Protein AF-A0A4S4KEN2-F1 (afdb_monomer_lite)

Secondary structure (DSSP, 8-state):
--------HHHHHHHHHHHHHHT-HHHHHHHHHHHHHH---HHHHHHHHHHHT-GGGHHHHHHHHHH--

Organism: NCBI:txid98765

Radius of gyration: 13.08 Å; chains: 1; bounding box: 36×26×35 Å

Structure (mmCIF, N/CA/C/O backbone):
data_AF-A0A4S4KEN2-F1
#
_entry.id   AF-A0A4S4KEN2-F1
#
loop_
_atom_site.group_PDB
_atom_site.id
_atom_site.type_symbol
_atom_site.label_atom_id
_atom_site.label_alt_id
_atom_site.label_comp_id
_atom_site.label_asym_id
_atom_site.label_entity_id
_atom_site.label_seq_id
_atom_site.pdbx_PDB_ins_code
_atom_site.Cartn_x
_atom_site.Cartn_y
_atom_site.Cartn_z
_atom_site.occupancy
_atom_site.B_iso_or_equiv
_atom_site.auth_seq_id
_atom_site.auth_comp_id
_atom_site.auth_asym_id
_atom_site.auth_atom_id
_atom_site.pdbx_PDB_model_num
ATOM 1 N N . MET A 1 1 ? 22.209 17.045 -11.167 1.00 44.03 1 MET A N 1
ATOM 2 C CA . MET A 1 1 ? 21.869 16.373 -9.894 1.00 44.03 1 MET A CA 1
ATOM 3 C C . MET A 1 1 ? 20.370 16.506 -9.693 1.00 44.03 1 MET A C 1
ATOM 5 O O . MET A 1 1 ? 19.913 17.598 -9.384 1.00 44.03 1 MET A O 1
ATOM 9 N N . TYR A 1 2 ? 19.599 15.453 -9.973 1.00 51.53 2 TYR A N 1
ATOM 10 C CA . TYR A 1 2 ? 18.153 15.467 -9.743 1.00 51.53 2 TYR A CA 1
ATOM 11 C C . TYR A 1 2 ? 17.921 15.400 -8.230 1.00 51.53 2 TYR A C 1
ATOM 13 O O . TYR A 1 2 ? 18.028 14.337 -7.626 1.00 51.53 2 TYR A O 1
ATOM 21 N N . LYS A 1 3 ? 17.712 16.559 -7.603 1.00 48.78 3 LYS A N 1
ATOM 22 C CA . LYS A 1 3 ? 17.130 16.635 -6.262 1.00 48.78 3 LYS A CA 1
ATOM 23 C C . LYS A 1 3 ? 15.652 16.320 -6.448 1.00 48.78 3 LYS A C 1
ATOM 25 O O . LYS A 1 3 ? 14.999 17.114 -7.127 1.00 48.78 3 LYS A O 1
ATOM 30 N N . PRO A 1 4 ? 15.115 15.210 -5.921 1.00 57.38 4 PRO A N 1
ATOM 31 C CA . PRO A 1 4 ? 13.682 15.039 -5.987 1.00 57.38 4 PRO A CA 1
ATOM 32 C C . PRO A 1 4 ? 13.070 16.186 -5.181 1.00 57.38 4 PRO A C 1
ATOM 34 O O . PRO A 1 4 ? 13.440 16.425 -4.027 1.00 57.38 4 PRO A O 1
ATOM 37 N N . ALA A 1 5 ? 12.183 16.938 -5.834 1.00 60.81 5 ALA A N 1
ATOM 38 C CA . ALA A 1 5 ? 11.189 17.725 -5.128 1.00 60.81 5 ALA A CA 1
ATOM 39 C C . ALA A 1 5 ? 10.528 16.797 -4.103 1.00 60.81 5 ALA A C 1
ATOM 41 O O . ALA A 1 5 ? 10.401 15.603 -4.369 1.00 60.81 5 ALA A O 1
ATOM 42 N N . ILE A 1 6 ? 10.218 17.334 -2.925 1.00 60.41 6 ILE A N 1
ATOM 43 C CA . ILE A 1 6 ? 9.587 16.628 -1.804 1.00 60.41 6 ILE A CA 1
ATOM 44 C C . ILE A 1 6 ? 8.615 15.575 -2.349 1.00 60.41 6 ILE A C 1
ATOM 46 O O . ILE A 1 6 ? 7.598 15.941 -2.930 1.00 60.41 6 ILE A O 1
ATOM 50 N N . VAL A 1 7 ? 8.972 14.292 -2.224 1.00 66.75 7 VAL A N 1
ATOM 51 C CA . VAL A 1 7 ? 8.151 13.197 -2.751 1.00 66.75 7 VAL A CA 1
ATOM 52 C C . VAL A 1 7 ? 6.947 13.084 -1.830 1.00 66.75 7 VAL A C 1
ATOM 54 O O . VAL A 1 7 ? 7.066 12.621 -0.692 1.00 66.75 7 VAL A O 1
ATOM 57 N N . ILE A 1 8 ? 5.812 13.594 -2.294 1.00 84.19 8 ILE A N 1
ATOM 58 C CA . ILE A 1 8 ? 4.560 13.610 -1.541 1.00 84.19 8 ILE A CA 1
ATOM 59 C C . ILE A 1 8 ? 3.891 12.236 -1.618 1.00 84.19 8 ILE A C 1
ATOM 61 O O . ILE A 1 8 ? 4.194 11.428 -2.495 1.00 84.19 8 ILE A O 1
ATOM 65 N N . LEU A 1 9 ? 2.975 11.947 -0.692 1.00 89.69 9 LEU A N 1
ATOM 66 C CA . LEU A 1 9 ? 2.266 10.663 -0.632 1.00 89.69 9 LEU A CA 1
ATOM 67 C C . LEU A 1 9 ? 1.689 10.234 -1.996 1.00 89.69 9 LEU A C 1
ATOM 69 O O . LEU A 1 9 ? 1.762 9.059 -2.356 1.00 89.69 9 LEU A O 1
ATOM 73 N N . ASP A 1 10 ? 1.167 11.185 -2.771 1.00 91.00 10 ASP A N 1
ATOM 74 C CA . ASP A 1 10 ? 0.597 10.928 -4.095 1.00 91.00 10 ASP A CA 1
ATOM 75 C C . ASP A 1 10 ? 1.635 10.418 -5.107 1.00 91.00 10 ASP A C 1
ATOM 77 O O . ASP A 1 10 ? 1.322 9.533 -5.908 1.00 91.00 10 ASP A O 1
ATOM 81 N N . ASP A 1 11 ? 2.884 10.887 -5.031 1.00 92.81 11 ASP A N 1
ATOM 82 C CA . ASP A 1 11 ? 3.975 10.409 -5.886 1.00 92.81 11 ASP A CA 1
ATOM 83 C C . ASP A 1 11 ? 4.313 8.952 -5.570 1.00 92.81 11 ASP A C 1
ATOM 85 O O . ASP A 1 11 ? 4.513 8.136 -6.474 1.00 92.81 11 ASP A O 1
ATOM 89 N N . TRP A 1 12 ? 4.321 8.586 -4.285 1.00 94.75 12 TRP A N 1
ATOM 90 C CA . TRP A 1 12 ? 4.519 7.197 -3.882 1.00 94.75 12 TRP A CA 1
ATOM 91 C C . TRP A 1 12 ? 3.360 6.306 -4.321 1.00 94.75 12 TRP A C 1
ATOM 93 O O . TRP A 1 12 ? 3.593 5.185 -4.772 1.00 94.75 12 TRP A O 1
ATOM 103 N N . ILE A 1 13 ? 2.117 6.793 -4.260 1.00 94.31 13 ILE A N 1
ATOM 104 C CA . ILE A 1 13 ? 0.949 6.066 -4.777 1.00 94.31 13 ILE A CA 1
ATOM 105 C C . ILE A 1 13 ? 1.057 5.884 -6.299 1.00 94.31 13 ILE A C 1
ATOM 107 O O . ILE A 1 13 ? 0.740 4.805 -6.810 1.00 94.31 13 ILE A O 1
ATOM 111 N N . ALA A 1 14 ? 1.532 6.897 -7.028 1.00 94.50 14 ALA A N 1
ATOM 112 C CA . ALA A 1 14 ? 1.794 6.795 -8.461 1.00 94.50 14 ALA A CA 1
ATOM 113 C C . ALA A 1 14 ? 2.899 5.766 -8.758 1.00 94.50 14 ALA A C 1
ATOM 115 O O . ALA A 1 14 ? 2.708 4.891 -9.607 1.00 94.50 14 ALA A O 1
ATOM 116 N N . LEU A 1 15 ? 4.011 5.796 -8.015 1.00 95.00 15 LEU A N 1
ATOM 117 C CA . LEU A 1 15 ? 5.094 4.813 -8.117 1.00 95.00 15 LEU A CA 1
ATOM 118 C C . LEU A 1 15 ? 4.621 3.395 -7.794 1.00 95.00 15 LEU A C 1
ATOM 120 O O . LEU A 1 15 ? 4.972 2.458 -8.514 1.00 95.00 15 LEU A O 1
ATOM 124 N N . LEU A 1 16 ? 3.787 3.222 -6.768 1.00 95.94 16 LEU A N 1
ATOM 125 C CA . LEU A 1 16 ? 3.173 1.940 -6.432 1.00 95.94 16 LEU A CA 1
ATOM 126 C C . LEU A 1 16 ? 2.302 1.433 -7.589 1.00 95.94 16 LEU A C 1
ATOM 128 O O . LEU A 1 16 ? 2.405 0.270 -7.974 1.00 95.94 16 LEU A O 1
ATOM 132 N N . SER A 1 17 ? 1.489 2.301 -8.190 1.00 96.31 17 SER A N 1
ATOM 133 C CA . SER A 1 17 ? 0.648 1.950 -9.339 1.00 96.31 17 SER A CA 1
ATOM 134 C C . SER A 1 17 ? 1.476 1.478 -10.539 1.00 96.31 17 SER A C 1
ATOM 136 O O . SER A 1 17 ? 1.227 0.40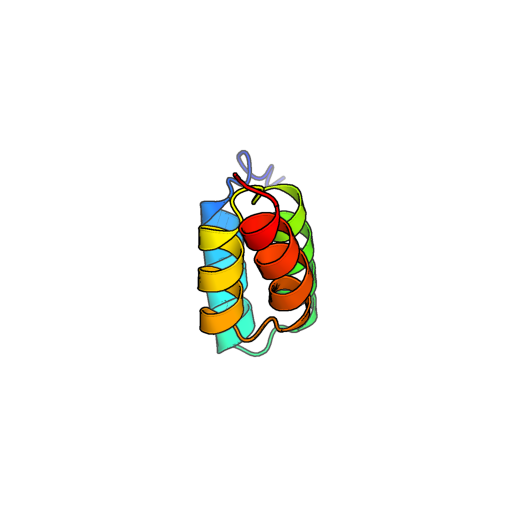2 -11.090 1.00 96.31 17 SER A O 1
ATOM 138 N N . ILE A 1 18 ? 2.508 2.242 -10.907 1.00 96.44 18 ILE A N 1
ATOM 139 C CA . ILE A 1 18 ? 3.389 1.936 -12.040 1.00 96.44 18 ILE A CA 1
ATOM 140 C C . ILE A 1 18 ? 4.159 0.639 -11.774 1.00 96.44 18 ILE A C 1
ATOM 142 O O . ILE A 1 18 ? 4.115 -0.283 -12.584 1.00 96.44 18 ILE A O 1
ATOM 146 N N . SER A 1 19 ? 4.821 0.530 -10.623 1.00 96.69 19 SER A N 1
ATOM 147 C CA . SER A 1 19 ? 5.616 -0.653 -10.275 1.00 96.69 19 SER A CA 1
ATOM 148 C C . SER A 1 19 ? 4.781 -1.931 -10.200 1.00 96.69 19 SER A C 1
ATOM 150 O O . SER A 1 19 ? 5.241 -2.977 -10.643 1.00 96.69 19 SER A O 1
ATOM 152 N N . THR A 1 20 ? 3.531 -1.849 -9.736 1.00 95.12 20 THR A N 1
ATOM 153 C CA . THR A 1 20 ? 2.595 -2.987 -9.740 1.00 95.12 20 THR A CA 1
ATOM 154 C C . THR A 1 20 ? 2.215 -3.401 -11.159 1.00 95.12 20 THR A C 1
ATOM 156 O O . THR A 1 20 ? 2.148 -4.588 -11.458 1.00 95.12 20 THR A O 1
ATOM 159 N N . ARG A 1 21 ? 1.979 -2.431 -12.051 1.00 95.62 21 ARG A N 1
ATOM 160 C CA . ARG A 1 21 ? 1.570 -2.690 -13.438 1.00 95.62 21 ARG A CA 1
ATOM 161 C C . ARG A 1 21 ? 2.685 -3.298 -14.286 1.00 95.62 21 ARG A C 1
ATOM 163 O O . ARG A 1 21 ? 2.403 -4.133 -15.138 1.00 95.62 21 ARG A O 1
ATOM 170 N N . TYR A 1 22 ? 3.919 -2.854 -14.072 1.00 96.31 22 TYR A N 1
ATOM 171 C CA . TYR A 1 22 ? 5.089 -3.273 -14.850 1.00 96.31 22 TYR A CA 1
ATOM 172 C C . TYR A 1 22 ? 5.966 -4.307 -14.130 1.00 96.31 22 TYR A C 1
ATOM 174 O O . TYR A 1 22 ? 7.021 -4.659 -14.645 1.00 96.31 22 TYR A O 1
ATOM 182 N N . VAL A 1 23 ? 5.524 -4.813 -12.971 1.00 93.19 23 VAL A N 1
ATOM 183 C CA . VAL A 1 23 ? 6.215 -5.852 -12.183 1.00 93.19 23 VAL A CA 1
ATOM 184 C C . VA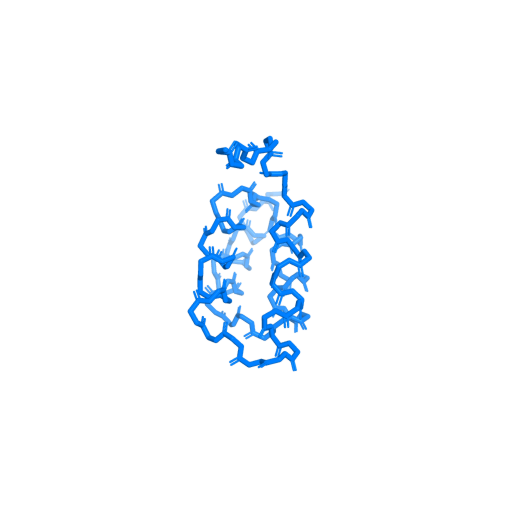L A 1 23 ? 7.640 -5.427 -11.789 1.00 93.19 23 VAL A C 1
ATOM 186 O O . VAL A 1 23 ? 8.613 -6.165 -11.905 1.00 93.19 23 VAL A O 1
ATOM 189 N N . PHE A 1 24 ? 7.782 -4.181 -11.333 1.00 96.44 24 PHE A N 1
ATOM 190 C CA . PHE A 1 24 ? 9.032 -3.673 -10.767 1.00 96.44 24 PHE A CA 1
ATOM 191 C C . PHE A 1 24 ? 9.057 -3.906 -9.260 1.00 96.44 24 PHE A C 1
ATOM 193 O O . PHE A 1 24 ? 8.848 -2.975 -8.478 1.00 96.44 24 PHE A O 1
ATOM 200 N N . ASP A 1 25 ? 9.333 -5.145 -8.858 1.00 94.69 25 ASP A N 1
ATOM 201 C CA . ASP A 1 25 ? 9.204 -5.603 -7.468 1.00 94.69 25 ASP A CA 1
ATOM 202 C C . ASP A 1 25 ? 9.971 -4.723 -6.476 1.00 94.69 25 ASP A C 1
ATOM 204 O O . ASP A 1 25 ? 9.402 -4.238 -5.502 1.00 94.69 25 ASP A O 1
ATOM 208 N N . ARG A 1 26 ? 11.228 -4.385 -6.786 1.00 96.25 26 ARG A N 1
ATOM 209 C CA . ARG A 1 26 ? 12.055 -3.544 -5.907 1.00 96.25 26 ARG A CA 1
ATOM 210 C C . ARG A 1 26 ? 11.490 -2.133 -5.711 1.00 96.25 26 ARG A C 1
ATOM 212 O O . ARG A 1 26 ? 11.570 -1.580 -4.622 1.00 96.25 26 ARG A O 1
ATOM 219 N N . ILE A 1 27 ? 10.931 -1.527 -6.761 1.00 94.88 27 ILE A N 1
ATOM 220 C CA . ILE A 1 27 ? 10.327 -0.185 -6.667 1.00 94.88 27 ILE A CA 1
ATOM 221 C C . ILE A 1 27 ? 9.009 -0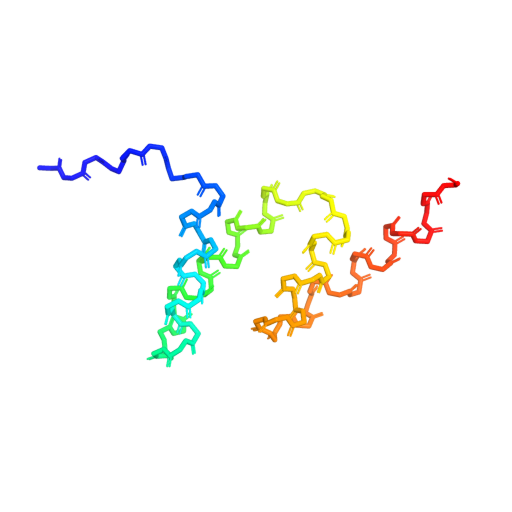.268 -5.900 1.00 94.88 27 ILE A C 1
ATOM 223 O O . ILE A 1 27 ? 8.711 0.604 -5.085 1.00 94.88 27 ILE A O 1
ATOM 227 N N . ARG A 1 28 ? 8.240 -1.334 -6.140 1.00 95.88 28 ARG A N 1
ATOM 228 C CA . ARG A 1 28 ? 6.994 -1.610 -5.433 1.00 95.88 28 ARG A CA 1
ATOM 229 C C . ARG A 1 28 ? 7.234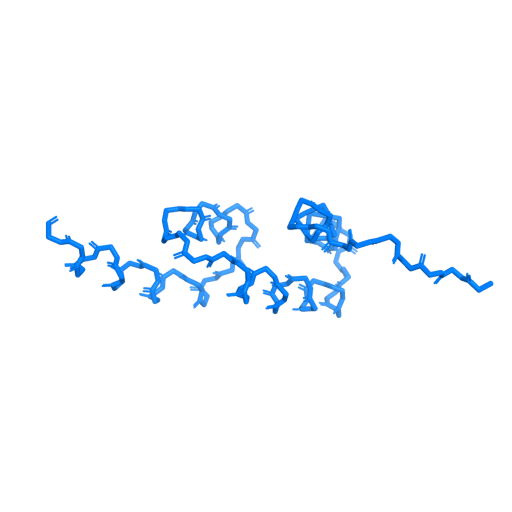 -1.746 -3.933 1.00 95.88 28 ARG A C 1
ATOM 231 O O . ARG A 1 28 ? 6.512 -1.123 -3.165 1.00 95.88 28 ARG A O 1
ATOM 238 N N . GLU A 1 29 ? 8.250 -2.496 -3.519 1.00 96.12 29 GLU A N 1
ATOM 239 C CA . GLU A 1 29 ? 8.620 -2.655 -2.108 1.00 96.12 29 GLU A CA 1
ATOM 240 C C . GLU A 1 29 ? 8.943 -1.315 -1.441 1.00 96.12 29 GLU A C 1
ATOM 242 O O . GLU A 1 29 ? 8.378 -1.007 -0.392 1.00 96.12 29 GLU A O 1
ATOM 247 N N . ILE A 1 30 ? 9.764 -0.478 -2.085 1.00 95.38 30 ILE A N 1
ATOM 248 C CA . ILE A 1 30 ? 10.111 0.854 -1.566 1.00 95.38 30 ILE A CA 1
ATOM 249 C C . ILE A 1 30 ? 8.857 1.729 -1.440 1.00 95.38 30 ILE A C 1
ATOM 251 O O . ILE A 1 30 ? 8.646 2.368 -0.411 1.00 95.38 30 ILE A O 1
ATOM 255 N N . ALA A 1 31 ? 7.992 1.735 -2.458 1.00 95.25 31 ALA A N 1
ATOM 256 C CA . ALA A 1 31 ? 6.758 2.514 -2.420 1.00 95.25 31 ALA A CA 1
ATOM 257 C C . ALA A 1 31 ? 5.817 2.043 -1.299 1.00 95.25 31 ALA A C 1
ATOM 259 O O . ALA A 1 31 ? 5.231 2.868 -0.603 1.00 95.25 31 ALA A O 1
ATOM 260 N N . ILE A 1 32 ? 5.696 0.730 -1.083 1.00 95.50 32 ILE A N 1
ATOM 261 C CA . ILE A 1 32 ? 4.934 0.161 0.037 1.00 95.50 32 ILE A CA 1
ATOM 262 C C . ILE A 1 32 ? 5.515 0.651 1.371 1.00 95.50 32 ILE A C 1
ATOM 264 O O . ILE A 1 32 ? 4.778 1.112 2.242 1.00 95.50 32 ILE A O 1
ATOM 268 N N . GLU A 1 33 ? 6.828 0.587 1.551 1.00 94.75 33 GLU A N 1
ATOM 269 C CA . GLU A 1 33 ? 7.452 0.996 2.806 1.00 94.75 33 GLU A CA 1
ATOM 270 C C . GLU A 1 33 ? 7.207 2.482 3.123 1.00 94.75 33 GLU A C 1
ATOM 272 O O . GLU A 1 33 ? 6.782 2.824 4.230 1.00 94.75 33 GLU A O 1
ATOM 277 N N . GLU A 1 34 ? 7.390 3.356 2.133 1.00 94.31 34 GLU A N 1
ATOM 278 C CA . GLU A 1 34 ? 7.209 4.803 2.281 1.00 94.31 34 GLU A CA 1
ATOM 279 C C . GLU A 1 34 ? 5.739 5.187 2.502 1.00 94.31 34 GLU A C 1
ATOM 281 O O . GLU A 1 34 ? 5.432 5.981 3.396 1.00 94.31 34 GLU A O 1
ATOM 286 N N . ILE A 1 35 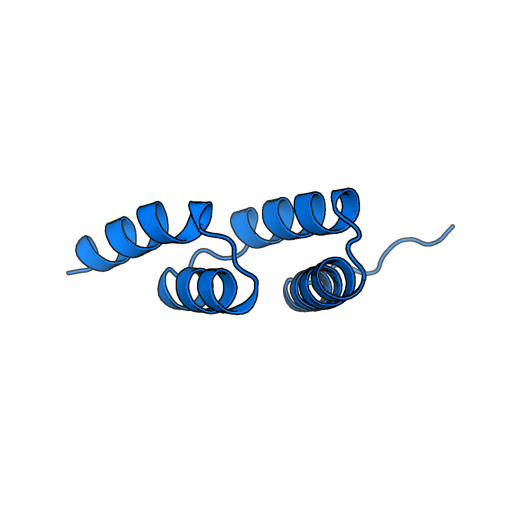? 4.799 4.572 1.772 1.00 94.06 35 ILE A N 1
ATOM 287 C CA . ILE A 1 35 ? 3.359 4.797 1.982 1.00 94.06 35 ILE A CA 1
ATOM 288 C C . ILE A 1 35 ? 2.944 4.324 3.375 1.00 94.06 35 ILE A C 1
ATOM 290 O O . ILE A 1 35 ? 2.199 5.025 4.059 1.00 94.06 35 ILE A O 1
ATOM 294 N N . SER A 1 36 ? 3.428 3.165 3.834 1.00 92.31 36 SER A N 1
ATOM 295 C CA . SER A 1 36 ? 3.067 2.639 5.156 1.00 92.31 36 SER A CA 1
ATOM 296 C C . SER A 1 36 ? 3.547 3.532 6.302 1.00 92.31 36 SER A C 1
ATOM 298 O O . SER A 1 36 ? 2.925 3.514 7.366 1.00 92.31 36 SER A O 1
ATOM 300 N N . ARG A 1 37 ? 4.632 4.292 6.105 1.00 90.88 37 ARG A N 1
ATOM 301 C CA . ARG A 1 37 ? 5.138 5.275 7.074 1.00 90.88 37 ARG A CA 1
ATOM 302 C C . ARG A 1 37 ? 4.312 6.566 7.104 1.00 90.88 37 ARG A C 1
ATOM 304 O O . ARG A 1 37 ? 4.259 7.214 8.143 1.00 90.88 37 ARG A O 1
ATOM 311 N N . GLN A 1 38 ? 3.669 6.931 5.994 1.00 90.50 38 GLN A N 1
ATOM 312 C CA . GLN A 1 38 ? 2.923 8.190 5.856 1.00 90.50 38 GLN A CA 1
ATOM 313 C C . GLN A 1 38 ? 1.405 8.040 6.063 1.00 90.50 38 GLN A C 1
ATOM 315 O O . GLN A 1 38 ? 0.752 8.962 6.552 1.00 90.50 38 GLN A O 1
ATOM 320 N N . VAL A 1 39 ? 0.816 6.897 5.694 1.00 89.31 39 VAL A N 1
ATOM 321 C CA . VAL A 1 39 ? -0.631 6.655 5.808 1.00 89.31 39 VAL A CA 1
ATOM 322 C C . VAL A 1 39 ? -0.969 6.123 7.196 1.00 89.31 39 VAL A C 1
ATOM 324 O O . VAL A 1 39 ? -0.818 4.933 7.480 1.00 89.31 39 VAL A O 1
ATOM 327 N N . LEU A 1 40 ? -1.468 7.029 8.036 1.00 86.00 40 LEU A N 1
ATOM 328 C CA . LEU A 1 40 ? -1.965 6.724 9.381 1.00 86.00 40 LEU A CA 1
ATOM 329 C C . LEU A 1 40 ? -3.463 6.398 9.409 1.00 86.00 40 LEU A C 1
ATOM 331 O O . LEU A 1 40 ? -3.924 5.755 10.341 1.00 86.00 40 LEU A O 1
ATOM 335 N N . ASP A 1 41 ? -4.219 6.831 8.396 1.00 90.31 41 ASP A N 1
ATOM 336 C CA . ASP A 1 41 ? -5.656 6.571 8.314 1.00 90.31 41 ASP A CA 1
ATOM 337 C C . ASP A 1 41 ? -5.932 5.098 7.942 1.00 90.31 41 ASP A C 1
ATOM 339 O O . ASP A 1 41 ? -5.561 4.669 6.837 1.00 90.31 41 ASP A O 1
ATOM 343 N N . PRO A 1 42 ? -6.597 4.314 8.814 1.00 90.88 42 PRO A N 1
ATOM 344 C CA . PRO A 1 42 ? -6.833 2.893 8.574 1.00 90.88 42 PRO A CA 1
ATOM 345 C C . PRO A 1 42 ? -7.675 2.620 7.321 1.00 90.88 42 PRO A C 1
ATOM 347 O O . PRO A 1 42 ? -7.398 1.674 6.581 1.00 90.88 42 PRO A O 1
ATOM 350 N N . VAL A 1 43 ? -8.665 3.471 7.029 1.00 92.38 43 VAL A N 1
ATOM 351 C CA . VAL A 1 43 ? -9.570 3.301 5.878 1.00 92.38 43 VAL A CA 1
ATOM 352 C C . VAL A 1 43 ? -8.817 3.473 4.558 1.00 92.38 43 VAL A C 1
ATOM 354 O O . VAL A 1 43 ? -8.923 2.629 3.657 1.00 92.38 43 VAL A O 1
ATOM 357 N N . LYS A 1 44 ? -7.998 4.523 4.434 1.00 92.19 44 LYS A N 1
ATOM 358 C CA . LYS A 1 44 ? -7.104 4.723 3.284 1.00 92.19 44 LYS A CA 1
ATOM 359 C C . LYS A 1 44 ? -6.121 3.569 3.141 1.00 92.19 44 LYS A C 1
ATOM 361 O O . LYS A 1 44 ? -5.908 3.099 2.022 1.00 92.19 44 LYS A O 1
ATOM 366 N N . LYS A 1 45 ? -5.566 3.071 4.250 1.00 92.69 45 LYS A N 1
ATOM 367 C CA . LYS A 1 45 ? -4.627 1.943 4.243 1.00 92.69 45 LYS A CA 1
ATOM 368 C C . LYS A 1 45 ? -5.277 0.663 3.704 1.00 92.69 45 LYS A C 1
ATOM 370 O O . LYS A 1 45 ? -4.699 0.029 2.824 1.00 92.69 45 LYS A O 1
ATOM 375 N N . ILE A 1 46 ? -6.502 0.342 4.130 1.00 94.19 46 ILE A N 1
ATOM 376 C CA . ILE A 1 46 ? -7.287 -0.800 3.615 1.00 94.19 46 ILE A CA 1
ATOM 377 C C . ILE A 1 46 ? -7.616 -0.625 2.130 1.00 94.19 46 ILE A C 1
ATOM 379 O O . ILE A 1 46 ? -7.467 -1.559 1.342 1.00 94.19 46 ILE A O 1
ATOM 383 N N . THR A 1 47 ? -8.025 0.579 1.726 1.00 94.88 47 THR A N 1
ATOM 384 C CA . THR A 1 47 ? -8.376 0.875 0.329 1.00 94.88 47 THR A CA 1
ATOM 385 C C . THR A 1 47 ? -7.179 0.670 -0.602 1.00 94.88 47 THR A C 1
ATOM 387 O O . THR A 1 47 ? -7.296 0.005 -1.633 1.00 94.88 47 THR A O 1
ATOM 390 N N . LEU A 1 48 ? -6.007 1.193 -0.227 1.00 94.81 48 LEU A N 1
ATOM 391 C CA . LEU A 1 48 ? -4.768 1.012 -0.988 1.00 94.81 48 LEU A CA 1
ATOM 392 C C . LEU A 1 48 ? -4.306 -0.450 -0.981 1.00 94.81 48 LEU A C 1
ATOM 394 O O . LEU A 1 48 ? -3.886 -0.961 -2.020 1.00 94.81 48 LEU A O 1
ATOM 398 N N . ALA A 1 49 ? -4.429 -1.129 0.161 1.00 95.06 49 ALA A N 1
ATOM 399 C CA . ALA A 1 49 ? -4.062 -2.529 0.305 1.00 95.06 49 ALA A CA 1
ATOM 400 C C . ALA A 1 49 ? -4.862 -3.442 -0.626 1.00 95.06 49 ALA A C 1
ATOM 402 O O . ALA A 1 49 ? -4.274 -4.251 -1.339 1.00 95.06 49 ALA A O 1
ATOM 403 N N . ASN A 1 50 ? -6.184 -3.273 -0.681 1.00 95.25 50 ASN A N 1
ATOM 404 C CA . ASN A 1 50 ? -7.036 -4.034 -1.593 1.00 95.25 50 ASN A CA 1
ATOM 405 C C . ASN A 1 50 ? -6.735 -3.695 -3.059 1.00 95.25 50 ASN A C 1
ATOM 407 O O . ASN A 1 50 ? -6.605 -4.595 -3.885 1.00 95.25 50 ASN A O 1
ATOM 411 N N . LYS A 1 51 ? -6.567 -2.405 -3.384 1.00 95.50 51 LYS A N 1
ATOM 412 C CA . LYS A 1 51 ? -6.324 -1.950 -4.762 1.00 95.50 51 LYS A CA 1
ATOM 413 C C . LYS A 1 51 ? -5.019 -2.487 -5.350 1.00 95.50 51 LYS A C 1
ATOM 415 O O . LYS A 1 51 ? -4.982 -2.837 -6.526 1.00 95.50 51 LYS A O 1
ATOM 420 N N . TYR A 1 52 ? -3.954 -2.522 -4.554 1.00 95.25 52 TYR A N 1
ATOM 421 C CA . TYR A 1 52 ? -2.622 -2.922 -5.009 1.00 95.25 52 TYR A CA 1
ATOM 422 C C . TYR A 1 52 ? -2.200 -4.305 -4.505 1.00 95.25 52 TYR A C 1
ATOM 424 O O . TYR A 1 52 ? -1.032 -4.655 -4.656 1.00 95.25 52 TYR A O 1
ATOM 432 N N . ASN A 1 53 ? -3.114 -5.089 -3.928 1.00 94.38 53 ASN A N 1
ATOM 433 C CA . ASN A 1 53 ? -2.867 -6.427 -3.383 1.00 94.38 53 ASN A CA 1
ATOM 434 C C . ASN A 1 53 ? -1.705 -6.465 -2.364 1.00 94.38 53 ASN A C 1
ATOM 436 O O . ASN A 1 53 ? -0.668 -7.088 -2.598 1.00 94.38 53 ASN A O 1
ATOM 440 N N . ILE A 1 54 ? -1.856 -5.733 -1.257 1.00 95.00 54 ILE A N 1
ATOM 441 C CA . ILE A 1 54 ? -0.875 -5.601 -0.162 1.00 95.00 54 ILE A CA 1
ATOM 442 C C . ILE A 1 54 ? -1.507 -6.155 1.131 1.00 95.00 54 ILE A C 1
ATOM 444 O O . ILE A 1 54 ? -1.926 -5.389 2.005 1.00 95.00 54 ILE A O 1
ATOM 448 N N . PRO A 1 55 ? -1.643 -7.487 1.269 1.00 92.81 55 PRO A N 1
ATOM 449 C CA . PRO A 1 55 ? -2.388 -8.101 2.371 1.00 92.81 55 PRO A CA 1
ATOM 450 C C . PRO A 1 55 ? -1.797 -7.796 3.755 1.00 92.81 55 PRO A C 1
ATOM 452 O O . PRO A 1 55 ? -2.538 -7.730 4.736 1.00 92.81 55 PRO A O 1
ATOM 455 N N . GLN A 1 56 ? -0.490 -7.529 3.849 1.00 92.75 56 GLN A N 1
ATOM 456 C CA . GLN A 1 56 ? 0.191 -7.214 5.110 1.00 92.75 56 GLN A CA 1
ATOM 457 C C . GLN A 1 56 ? -0.323 -5.936 5.794 1.00 92.75 56 GLN A C 1
ATOM 459 O O . GLN A 1 56 ? -0.111 -5.746 6.988 1.00 92.75 56 GLN A O 1
ATOM 464 N N . TRP A 1 57 ? -1.003 -5.051 5.061 1.00 94.38 57 TRP A N 1
ATOM 465 C CA . TRP A 1 57 ? -1.592 -3.831 5.616 1.00 94.38 57 TRP A CA 1
ATOM 466 C C . TRP A 1 57 ? -2.992 -4.031 6.188 1.00 94.38 57 TRP A C 1
ATOM 468 O O . TRP A 1 57 ? -3.421 -3.229 7.014 1.00 94.38 57 TRP A O 1
ATOM 478 N N . LEU A 1 58 ? -3.700 -5.080 5.766 1.00 92.06 58 LEU A N 1
ATOM 479 C CA . LEU A 1 58 ? -5.100 -5.288 6.125 1.00 92.06 58 LEU A CA 1
ATOM 480 C C . LEU A 1 58 ? -5.255 -5.601 7.611 1.00 92.06 58 LEU A C 1
ATOM 482 O O . LEU A 1 58 ? -6.030 -4.946 8.296 1.00 92.06 58 LEU A O 1
ATOM 486 N N . HIS A 1 59 ? -4.485 -6.564 8.120 1.00 90.56 59 HIS A N 1
ATOM 487 C CA . HIS A 1 59 ? -4.578 -6.981 9.517 1.00 90.56 59 HIS A CA 1
ATOM 488 C C . HIS A 1 59 ? -4.358 -5.827 10.515 1.00 90.56 59 HIS A C 1
ATOM 490 O O . HIS A 1 59 ? -5.215 -5.638 11.381 1.00 90.56 59 HIS A O 1
ATOM 496 N N . PRO A 1 60 ? -3.265 -5.036 10.439 1.00 90.56 60 PRO A N 1
ATOM 497 C CA . PRO A 1 60 ? -3.086 -3.915 11.360 1.00 90.56 60 PRO A CA 1
ATOM 498 C C . PRO A 1 60 ? -4.164 -2.840 11.174 1.00 90.56 60 PRO A C 1
ATOM 500 O O . PRO A 1 60 ? -4.701 -2.356 12.163 1.00 90.56 60 PRO A O 1
ATOM 503 N N . ALA A 1 61 ? -4.560 -2.526 9.937 1.00 90.88 61 ALA A N 1
ATOM 504 C CA . ALA A 1 61 ? -5.558 -1.488 9.694 1.00 90.88 61 ALA A CA 1
ATOM 505 C C . ALA A 1 61 ? -6.965 -1.871 10.195 1.00 90.88 61 ALA A C 1
ATOM 507 O O . ALA A 1 61 ? -7.662 -1.031 10.759 1.00 90.88 61 ALA A O 1
ATOM 508 N N . TYR A 1 62 ? -7.381 -3.134 10.059 1.00 91.88 62 TYR A N 1
ATOM 509 C CA . TYR A 1 62 ? -8.630 -3.607 10.662 1.00 91.88 62 TYR A CA 1
ATOM 510 C C . TYR A 1 62 ? -8.570 -3.582 12.190 1.00 91.88 62 TYR A C 1
ATOM 512 O O . TYR A 1 62 ? -9.541 -3.190 12.831 1.00 91.88 62 TYR A O 1
ATOM 520 N N . ALA A 1 63 ? -7.432 -3.959 12.782 1.00 91.25 63 ALA A N 1
ATOM 521 C CA . ALA A 1 63 ? -7.257 -3.880 14.228 1.00 91.25 63 ALA A CA 1
ATOM 522 C C . ALA A 1 63 ? -7.357 -2.434 14.739 1.00 91.25 63 ALA A C 1
ATOM 524 O O . ALA A 1 63 ? -7.925 -2.214 15.805 1.00 91.25 63 ALA A O 1
ATOM 525 N N . ASP A 1 64 ? -6.840 -1.463 13.986 1.00 89.94 64 ASP A N 1
ATOM 526 C CA . ASP A 1 64 ? -6.940 -0.045 14.332 1.00 89.94 64 ASP A CA 1
ATOM 527 C C . ASP A 1 64 ? -8.378 0.479 14.187 1.00 89.94 64 ASP A C 1
ATOM 529 O O . ASP A 1 64 ? -8.847 1.181 15.079 1.00 89.94 64 ASP A O 1
ATOM 533 N N . LEU A 1 65 ? -9.120 0.060 13.151 1.00 88.38 65 LEU A N 1
ATOM 534 C CA . LEU A 1 65 ? -10.552 0.374 13.010 1.00 88.38 65 LEU A CA 1
ATOM 535 C C . LEU A 1 65 ? -11.404 -0.174 14.157 1.00 88.38 65 LEU A C 1
ATOM 537 O O . LEU A 1 65 ? -12.313 0.496 14.630 1.00 88.38 65 LEU A O 1
ATOM 541 N N . CYS A 1 66 ? -11.131 -1.390 14.623 1.00 87.81 66 CYS A N 1
ATOM 542 C CA . CYS A 1 66 ? -11.892 -1.968 15.732 1.00 87.81 66 CYS A CA 1
ATOM 543 C C . CYS A 1 66 ? -11.599 -1.287 17.081 1.00 87.81 66 CYS A C 1
ATOM 545 O O . CYS A 1 66 ? -12.354 -1.477 18.030 1.00 87.81 66 CYS A O 1
ATOM 547 N N . LYS A 1 67 ? -10.495 -0.535 17.191 1.00 84.31 67 LYS A N 1
ATOM 548 C CA . LYS A 1 67 ? -10.105 0.191 18.411 1.00 84.31 67 LYS A CA 1
ATOM 549 C C . LYS A 1 67 ? -10.624 1.624 18.454 1.00 84.31 67 LYS A C 1
ATOM 551 O O . LYS A 1 67 ? -10.579 2.221 19.527 1.00 84.31 67 LYS A O 1
ATOM 556 N N . THR A 1 68 ? -11.053 2.195 17.329 1.00 61.44 68 THR A N 1
ATOM 557 C CA . THR A 1 68 ? -11.661 3.529 17.316 1.00 61.44 68 THR A CA 1
ATOM 558 C C . THR A 1 68 ? -13.080 3.433 17.900 1.00 61.44 68 THR A C 1
ATOM 560 O O . THR A 1 68 ? -13.886 2.712 17.312 1.00 61.44 68 THR A O 1
ATOM 563 N N . PRO A 1 69 ? -13.364 4.064 19.058 1.00 53.56 69 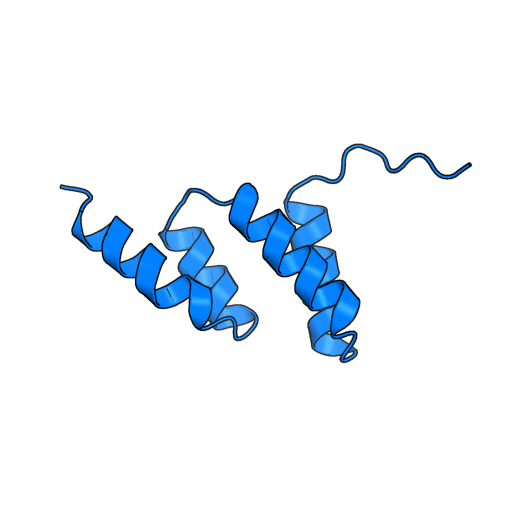PRO A N 1
ATOM 564 C CA . PRO A 1 69 ? -14.671 4.011 19.719 1.00 53.56 69 PRO A CA 1
ATOM 565 C C . PRO A 1 69 ? -15.771 4.750 18.950 1.00 53.56 69 PRO A C 1
ATOM 567 O O . PRO A 1 69 ? -15.444 5.711 18.214 1.00 53.56 69 PRO A O 1
#

pLDDT: mean 88.25, std 12.99, range [44.03, 96.69]

Foldseek 3Di:
DDPDDPCDLVNLLVQCVVCLVVVVPVSNVVSVVVNVVVDPQLVVQCVSCVVSVPVVSNVVSVVVVVPPD

Sequence (69 aa):
MYKPAIVILDDWIALLSISTRYVFDRIREIAIEEISRQVLDPVKKITLANKYNIPQWLHPAYADLCKTP